Protein AF-A0A1I0Q965-F1 (afdb_monomer_lite)

Foldseek 3Di:
DDPPPPDPPPDDDDDDDDPVVVVVLCVVCPPHDPVVSVVVVVVVVCVVCVVVD

Secondary structure (DSSP, 8-state):
------------------HHHHHHHHHHHTTS-HHHHHHHHHHHHHHHHGGG-

Organism: NCBI:txid277988

Radius of gyration: 16.22 Å; chains: 1; bounding box: 39×34×40 Å

Structure (mmCIF, N/CA/C/O backbone):
data_AF-A0A1I0Q965-F1
#
_entry.id   AF-A0A1I0Q965-F1
#
loop_
_atom_site.group_PDB
_atom_site.id
_atom_site.type_symbol
_atom_site.label_atom_id
_atom_site.label_alt_id
_atom_site.label_comp_id
_atom_site.label_asym_id
_atom_site.label_entity_id
_atom_site.label_seq_id
_atom_site.pdbx_PDB_ins_code
_atom_site.Cartn_x
_atom_site.Cartn_y
_atom_site.Cartn_z
_atom_site.occupancy
_atom_site.B_iso_or_equiv
_atom_site.auth_seq_id
_atom_site.auth_comp_id
_atom_site.auth_asym_id
_atom_site.auth_atom_id
_atom_site.pdbx_PDB_model_num
ATOM 1 N N . MET A 1 1 ? -26.358 -9.357 32.825 1.00 46.94 1 MET A N 1
ATOM 2 C CA . MET A 1 1 ? -26.063 -9.695 31.413 1.00 46.94 1 MET A CA 1
ATOM 3 C C . MET A 1 1 ? -24.989 -8.741 30.905 1.00 46.94 1 MET A C 1
ATOM 5 O O . MET A 1 1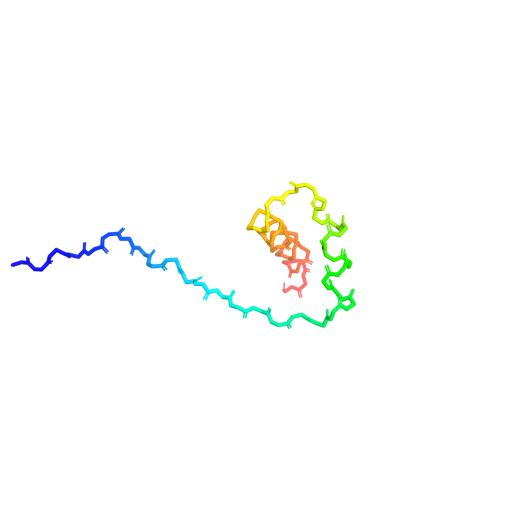 ? -25.285 -7.554 30.795 1.00 46.94 1 MET A O 1
ATOM 9 N N . PRO A 1 2 ? -23.741 -9.175 30.673 1.00 47.34 2 PRO A N 1
ATOM 10 C CA . PRO A 1 2 ? -22.729 -8.277 30.141 1.00 47.34 2 PRO A CA 1
ATOM 11 C C . PRO A 1 2 ? -22.993 -8.092 28.643 1.00 47.34 2 PRO A C 1
ATOM 13 O O . PRO A 1 2 ? -23.071 -9.058 27.888 1.00 47.34 2 PRO A O 1
ATOM 16 N N . ARG A 1 3 ? -23.195 -6.841 28.220 1.00 55.38 3 ARG A N 1
ATOM 17 C CA . ARG A 1 3 ? -23.358 -6.469 26.810 1.00 55.38 3 ARG A CA 1
ATOM 18 C C . ARG A 1 3 ? -22.063 -6.816 26.067 1.00 55.38 3 ARG A C 1
ATOM 20 O O . ARG A 1 3 ? -21.080 -6.089 26.177 1.00 55.38 3 ARG A O 1
ATOM 27 N N . THR A 1 4 ? -22.059 -7.915 25.316 1.00 57.62 4 THR A N 1
ATOM 28 C CA . THR A 1 4 ? -21.024 -8.233 24.325 1.00 57.62 4 THR A CA 1
ATOM 29 C C . THR A 1 4 ? -20.919 -7.064 23.351 1.00 57.62 4 THR A C 1
ATOM 31 O O . THR A 1 4 ? -21.834 -6.818 22.563 1.00 57.62 4 THR A O 1
ATOM 34 N N . ARG A 1 5 ? -19.829 -6.291 23.440 1.00 56.97 5 ARG A N 1
ATOM 35 C CA . ARG A 1 5 ? -19.528 -5.212 22.495 1.00 56.97 5 ARG A CA 1
ATOM 36 C C . ARG A 1 5 ? -19.371 -5.840 21.105 1.00 56.97 5 ARG A C 1
ATOM 38 O O . ARG A 1 5 ? -18.377 -6.494 20.830 1.00 56.97 5 ARG A O 1
ATOM 45 N N . LYS A 1 6 ? -20.380 -5.642 20.252 1.00 55.94 6 LYS A N 1
ATOM 46 C CA . LYS A 1 6 ? -20.522 -6.138 18.867 1.00 55.94 6 LYS A CA 1
ATOM 47 C C . LYS A 1 6 ? -19.532 -5.536 17.854 1.00 55.94 6 LYS A C 1
ATOM 49 O O . LYS A 1 6 ? -19.772 -5.600 16.655 1.00 55.94 6 LYS A O 1
ATOM 54 N N . TYR A 1 7 ? -18.428 -4.959 18.308 1.00 56.16 7 TYR A N 1
ATOM 55 C CA . TYR A 1 7 ? -17.416 -4.404 17.421 1.00 56.16 7 TYR A CA 1
ATOM 56 C C . TYR A 1 7 ? -16.175 -5.265 17.571 1.00 56.16 7 TYR A C 1
ATOM 58 O O . TYR A 1 7 ? -15.451 -5.141 18.558 1.00 56.16 7 TYR A O 1
ATOM 66 N N . ASN A 1 8 ? -15.975 -6.173 16.611 1.00 56.66 8 ASN A N 1
ATOM 67 C CA . ASN A 1 8 ? -14.677 -6.799 16.391 1.00 56.66 8 ASN A CA 1
ATOM 68 C C . ASN A 1 8 ? -13.653 -5.667 16.378 1.00 56.66 8 ASN A C 1
ATOM 70 O O . ASN A 1 8 ? -13.718 -4.788 15.520 1.00 56.66 8 ASN A O 1
ATOM 74 N N . ALA A 1 9 ? -12.787 -5.627 17.390 1.00 57.19 9 ALA A N 1
ATOM 75 C CA . ALA A 1 9 ? -11.766 -4.603 17.480 1.00 57.19 9 ALA A CA 1
ATOM 76 C C . ALA A 1 9 ? -10.968 -4.638 16.175 1.00 57.19 9 ALA A C 1
ATOM 78 O O . ALA A 1 9 ? -10.438 -5.689 15.810 1.00 57.19 9 ALA A O 1
ATOM 79 N N . VAL A 1 10 ? -10.932 -3.512 15.459 1.00 61.84 10 VAL A N 1
ATOM 80 C CA . VAL A 1 10 ? -10.083 -3.358 14.278 1.00 61.84 10 VAL A CA 1
ATOM 81 C C . VAL A 1 10 ? -8.656 -3.595 14.760 1.00 61.84 10 VAL A C 1
ATOM 83 O O . VAL A 1 10 ? -8.092 -2.763 15.472 1.00 61.84 10 VAL A O 1
ATOM 86 N N . ARG A 1 11 ? -8.107 -4.777 14.459 1.00 64.12 11 ARG A N 1
ATOM 87 C CA . ARG A 1 11 ? -6.727 -5.115 14.799 1.00 64.12 11 ARG A CA 1
ATOM 88 C C . ARG A 1 11 ? -5.842 -4.218 13.949 1.00 64.12 11 ARG A C 1
ATOM 90 O O . ARG A 1 11 ? -5.782 -4.380 12.735 1.00 64.12 11 ARG A O 1
ATOM 97 N N . ARG A 1 12 ? -5.216 -3.234 14.588 1.00 66.88 12 ARG A N 1
ATOM 98 C CA . ARG A 1 12 ? -4.189 -2.416 13.950 1.00 66.88 12 ARG A CA 1
ATOM 99 C C . ARG A 1 12 ? -2.944 -3.278 13.818 1.00 66.88 12 ARG A C 1
ATOM 101 O O . ARG A 1 12 ? -2.524 -3.890 14.797 1.00 66.88 12 ARG A O 1
ATOM 108 N N . VAL A 1 13 ? -2.410 -3.353 12.609 1.00 70.12 13 VAL A N 1
ATOM 109 C CA . VAL A 1 13 ? -1.138 -4.014 12.335 1.00 70.12 13 VAL A CA 1
ATOM 110 C C . VAL A 1 13 ? -0.163 -2.920 11.943 1.00 70.12 13 VAL A C 1
ATOM 112 O O . VAL A 1 13 ? -0.442 -2.141 11.034 1.00 70.12 13 VAL A O 1
ATOM 115 N N . GLU A 1 14 ? 0.935 -2.825 12.681 1.00 72.25 14 GLU A N 1
ATOM 116 C CA . GLU A 1 14 ? 2.022 -1.899 12.391 1.00 72.25 14 GLU A CA 1
ATOM 117 C C . GLU A 1 14 ? 3.085 -2.651 11.595 1.00 72.25 14 GLU A C 1
ATOM 119 O O . GLU A 1 14 ? 3.501 -3.745 11.978 1.00 72.25 14 GLU A O 1
ATOM 124 N N . PHE A 1 15 ? 3.505 -2.071 10.476 1.00 71.56 15 PHE A N 1
ATOM 125 C CA . PHE A 1 15 ? 4.564 -2.614 9.638 1.00 71.56 15 PHE A CA 1
ATOM 126 C C . PHE A 1 15 ? 5.688 -1.591 9.555 1.00 71.56 15 PHE A C 1
ATOM 128 O O . PHE A 1 15 ? 5.451 -0.422 9.250 1.00 71.56 15 PHE A O 1
ATOM 135 N N . LEU A 1 16 ? 6.911 -2.040 9.826 1.00 77.00 16 LEU A N 1
ATOM 136 C CA . LEU A 1 16 ? 8.110 -1.244 9.606 1.00 77.00 16 LEU A CA 1
ATOM 137 C C . LEU A 1 16 ? 8.637 -1.570 8.215 1.00 77.00 16 LEU A C 1
ATOM 139 O O . LEU A 1 16 ? 9.121 -2.674 7.968 1.00 77.00 16 LEU A O 1
ATOM 143 N N . LEU A 1 17 ? 8.505 -0.608 7.309 1.00 77.75 17 LEU A N 1
ATOM 144 C CA . LEU A 1 17 ? 9.059 -0.691 5.966 1.00 77.75 17 LEU A CA 1
ATOM 145 C C . LEU A 1 17 ? 10.409 0.035 5.924 1.00 77.75 17 LEU A C 1
ATOM 147 O O . LEU A 1 17 ? 10.543 1.101 6.533 1.00 77.75 17 LEU A O 1
ATOM 151 N N . PRO A 1 18 ? 11.403 -0.506 5.199 1.00 84.62 18 PRO A N 1
ATOM 152 C CA . PRO A 1 18 ? 12.602 0.244 4.855 1.00 84.62 18 PRO A CA 1
ATOM 153 C C . PRO A 1 18 ? 12.225 1.549 4.134 1.00 84.62 18 PRO A C 1
ATOM 155 O O . PRO A 1 18 ? 11.302 1.518 3.317 1.00 84.62 18 PRO A O 1
ATOM 158 N N . PRO A 1 19 ? 12.931 2.670 4.374 1.00 82.44 19 PRO A N 1
ATOM 159 C CA . PRO A 1 19 ? 12.574 3.975 3.805 1.00 82.44 19 PRO A CA 1
ATOM 160 C C . PRO A 1 19 ? 12.421 3.957 2.279 1.00 82.44 19 PRO A C 1
ATOM 162 O O . PRO A 1 19 ? 11.446 4.479 1.752 1.00 82.44 19 PRO A O 1
ATOM 165 N N . GLU A 1 20 ? 13.320 3.256 1.588 1.00 87.19 20 GLU A N 1
ATOM 166 C CA . GLU A 1 20 ? 13.316 3.089 0.126 1.00 87.19 20 GLU A CA 1
ATOM 167 C C . GLU A 1 20 ? 12.005 2.472 -0.389 1.00 87.19 20 GLU A C 1
ATOM 169 O O . GLU A 1 20 ? 11.489 2.845 -1.437 1.00 87.19 20 GLU A O 1
ATOM 174 N N . LYS A 1 21 ? 11.419 1.546 0.379 1.00 84.69 21 LYS A N 1
ATOM 175 C CA . LYS A 1 21 ? 10.161 0.880 0.021 1.00 84.69 21 LYS A CA 1
ATOM 176 C C . LYS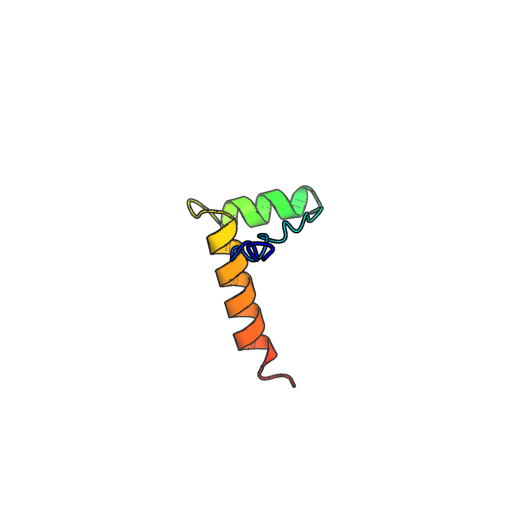 A 1 21 ? 8.937 1.716 0.350 1.00 84.69 21 LYS A C 1
ATOM 178 O O . LYS A 1 21 ? 7.899 1.529 -0.274 1.00 84.69 21 LYS A O 1
ATOM 183 N N . VAL A 1 22 ? 9.048 2.646 1.294 1.00 84.69 22 VAL A N 1
ATOM 184 C CA . VAL A 1 22 ? 7.960 3.579 1.598 1.00 84.69 22 VAL A CA 1
ATOM 185 C C . VAL A 1 22 ? 7.728 4.523 0.423 1.00 84.69 22 VAL A C 1
ATOM 187 O O . VAL A 1 22 ? 6.577 4.727 0.051 1.00 84.69 22 VAL A O 1
ATOM 190 N N . GLU A 1 23 ? 8.794 5.045 -0.189 1.00 87.56 23 GLU A N 1
ATOM 191 C CA . GLU A 1 23 ? 8.690 5.927 -1.360 1.00 87.56 23 GLU A CA 1
ATOM 192 C C . GLU A 1 23 ? 8.068 5.199 -2.556 1.00 87.56 23 GLU A C 1
ATOM 194 O O . GLU A 1 23 ? 7.062 5.664 -3.092 1.00 87.56 23 GLU A O 1
ATOM 199 N N . GLU A 1 24 ? 8.574 4.005 -2.893 1.00 89.06 24 GLU A N 1
ATOM 200 C CA . GLU A 1 24 ? 7.996 3.157 -3.949 1.00 89.06 24 GLU A CA 1
ATOM 201 C C . GLU A 1 24 ? 6.494 2.892 -3.71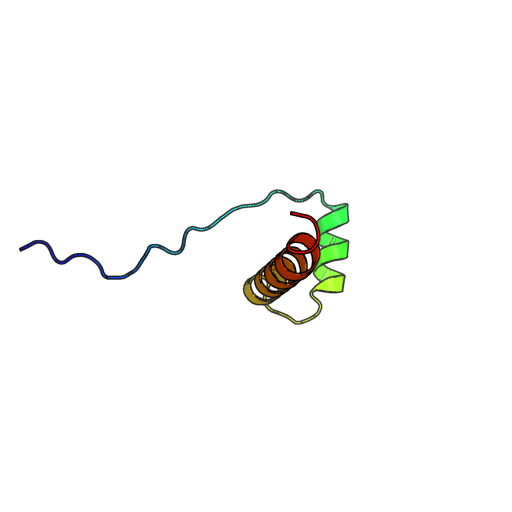5 1.00 89.06 24 GLU A C 1
ATOM 203 O O . GLU A 1 24 ? 5.687 2.928 -4.647 1.00 89.06 24 GLU A O 1
ATOM 208 N N . MET A 1 25 ? 6.091 2.637 -2.464 1.00 87.75 25 MET A N 1
ATOM 209 C CA . MET A 1 25 ? 4.691 2.371 -2.129 1.00 87.75 25 MET A CA 1
ATOM 210 C C . MET A 1 25 ? 3.816 3.628 -2.130 1.00 87.75 25 MET A C 1
ATOM 212 O O . MET A 1 25 ? 2.655 3.533 -2.520 1.00 87.75 25 MET A O 1
ATOM 216 N N . GLU A 1 26 ? 4.324 4.792 -1.718 1.00 87.81 26 GLU A N 1
ATOM 217 C CA . GLU A 1 26 ? 3.583 6.058 -1.812 1.00 87.81 26 GLU A CA 1
ATOM 218 C C . GLU A 1 26 ? 3.354 6.457 -3.279 1.00 87.81 26 GLU A C 1
ATOM 220 O O . GLU A 1 26 ? 2.241 6.853 -3.637 1.00 87.81 26 GLU A O 1
ATOM 225 N N . GLU A 1 27 ? 4.348 6.268 -4.153 1.00 91.31 27 GLU A N 1
ATOM 226 C CA . GLU A 1 27 ? 4.187 6.475 -5.597 1.00 91.31 27 GLU A CA 1
ATOM 227 C C . GLU A 1 27 ? 3.153 5.513 -6.199 1.00 91.31 27 GLU A C 1
ATOM 229 O O . GLU A 1 27 ? 2.245 5.947 -6.914 1.00 91.31 27 GLU A O 1
ATOM 234 N N . ALA A 1 28 ? 3.233 4.220 -5.863 1.00 89.00 28 ALA A N 1
ATOM 235 C CA . ALA A 1 28 ? 2.293 3.204 -6.340 1.00 89.00 28 ALA A CA 1
ATOM 236 C C . ALA A 1 28 ? 0.860 3.415 -5.814 1.00 89.00 28 ALA A C 1
ATOM 238 O O . ALA A 1 28 ? -0.113 3.205 -6.543 1.00 89.00 28 ALA A O 1
ATOM 239 N N . LYS A 1 29 ? 0.712 3.856 -4.557 1.00 91.69 29 LYS A N 1
ATOM 240 C CA . LYS A 1 29 ? -0.580 4.209 -3.951 1.00 91.69 29 LYS A CA 1
ATOM 241 C C . LYS A 1 29 ? -1.198 5.428 -4.633 1.00 91.69 29 LYS A C 1
ATOM 243 O O . LYS A 1 29 ? -2.423 5.510 -4.793 1.00 91.69 29 LYS A O 1
ATOM 248 N N . GLY A 1 30 ? -0.368 6.407 -4.991 1.00 91.31 30 GLY A N 1
ATOM 249 C CA . GLY A 1 30 ? -0.800 7.686 -5.533 1.00 91.31 30 GLY A CA 1
ATOM 250 C C . GLY A 1 30 ? -1.770 8.398 -4.584 1.00 91.31 30 GLY A C 1
ATOM 251 O O . GLY A 1 30 ? -1.430 8.754 -3.459 1.00 91.31 30 GLY A O 1
ATOM 252 N N . ARG A 1 31 ? -3.014 8.616 -5.032 1.00 91.94 31 ARG A N 1
ATOM 253 C CA . ARG A 1 31 ? -4.045 9.348 -4.265 1.00 91.94 31 ARG A CA 1
ATOM 254 C C . ARG A 1 31 ? -4.953 8.459 -3.404 1.00 91.94 31 ARG A C 1
ATOM 256 O O . ARG A 1 31 ? -5.866 8.987 -2.772 1.00 91.94 31 ARG A O 1
ATOM 263 N N . LYS A 1 32 ? -4.759 7.136 -3.403 1.00 88.88 32 LYS A N 1
ATOM 264 C CA . LYS A 1 32 ? -5.631 6.196 -2.677 1.00 88.88 32 LYS A CA 1
ATOM 265 C C . LYS A 1 32 ? -5.402 6.250 -1.166 1.00 88.88 32 LYS A C 1
ATOM 267 O O . LYS A 1 32 ? -4.330 6.626 -0.701 1.00 88.88 32 LYS A O 1
ATOM 272 N N . ALA A 1 33 ? -6.387 5.832 -0.373 1.00 89.44 33 ALA A N 1
ATOM 273 C CA . ALA A 1 33 ? -6.162 5.619 1.055 1.00 89.44 33 ALA A CA 1
ATOM 274 C C . ALA A 1 33 ? -5.283 4.374 1.277 1.00 89.44 33 ALA A C 1
ATOM 276 O O . ALA A 1 33 ? -5.439 3.367 0.589 1.00 89.44 33 ALA A O 1
ATOM 277 N N . TRP A 1 34 ? -4.396 4.402 2.278 1.00 85.50 34 TRP A N 1
ATOM 278 C CA . TRP A 1 34 ? -3.514 3.266 2.595 1.00 85.50 34 TRP A CA 1
ATOM 279 C C . TRP A 1 34 ? -4.280 1.962 2.842 1.00 85.50 34 TRP A C 1
ATOM 281 O O . TRP A 1 34 ? -3.857 0.908 2.384 1.00 85.50 34 TRP A O 1
ATOM 291 N N . GLY A 1 35 ? -5.427 2.030 3.523 1.00 85.50 35 GLY A N 1
ATOM 292 C CA . GLY A 1 35 ? -6.256 0.850 3.772 1.00 85.50 35 GLY A CA 1
ATOM 293 C C . GLY A 1 35 ? -6.775 0.198 2.488 1.00 85.50 35 GLY A C 1
ATOM 294 O O . GLY A 1 35 ? -6.726 -1.022 2.374 1.00 85.50 35 GLY A O 1
ATOM 295 N N . GLU A 1 36 ? -7.218 1.001 1.516 1.00 88.12 36 GLU A N 1
ATOM 296 C CA . GLU A 1 36 ? -7.689 0.504 0.215 1.00 88.12 36 GLU A CA 1
ATOM 297 C C . GLU A 1 36 ? -6.538 -0.093 -0.591 1.00 88.12 36 GLU A C 1
ATOM 299 O O . GLU A 1 36 ? -6.652 -1.201 -1.100 1.00 88.12 36 GLU A O 1
ATOM 304 N N . PHE A 1 37 ? -5.399 0.598 -0.638 1.00 90.88 37 PHE A N 1
ATOM 305 C CA . PHE A 1 37 ? -4.222 0.130 -1.364 1.00 90.88 37 PHE A CA 1
ATOM 306 C C . PHE A 1 37 ? -3.683 -1.202 -0.827 1.00 90.88 37 PHE A C 1
ATOM 308 O O . PHE A 1 37 ? -3.420 -2.120 -1.599 1.00 90.88 37 PHE A O 1
ATOM 315 N N . ILE A 1 38 ? -3.563 -1.344 0.497 1.00 88.44 38 ILE A N 1
ATOM 316 C CA . ILE A 1 38 ? -3.117 -2.601 1.112 1.00 88.44 38 ILE A CA 1
ATOM 317 C C . ILE A 1 38 ? -4.139 -3.720 0.886 1.00 88.44 38 ILE A C 1
ATOM 319 O O . ILE A 1 38 ? -3.748 -4.8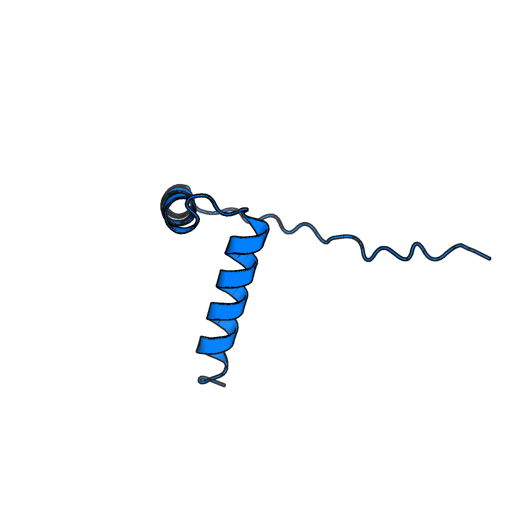69 0.684 1.00 88.44 38 ILE A O 1
ATOM 323 N N . TRP A 1 39 ? -5.436 -3.404 0.894 1.00 88.31 39 TRP A N 1
ATOM 324 C CA . TRP A 1 39 ? -6.475 -4.386 0.595 1.00 88.31 39 TRP A CA 1
ATOM 325 C C . TRP A 1 39 ? -6.400 -4.882 -0.853 1.00 88.31 39 TRP A C 1
ATOM 327 O O . TRP A 1 39 ? -6.396 -6.090 -1.078 1.00 88.31 39 TRP A O 1
ATOM 337 N N . GLU A 1 40 ? -6.263 -3.976 -1.823 1.00 89.81 40 GLU A N 1
ATOM 338 C CA . GLU A 1 40 ? -6.064 -4.326 -3.235 1.00 89.81 40 GLU A CA 1
ATOM 339 C C . GLU A 1 40 ? -4.791 -5.157 -3.437 1.00 89.81 40 GLU A C 1
ATOM 341 O O . GLU A 1 40 ? -4.817 -6.168 -4.136 1.00 89.81 40 GLU A O 1
ATOM 346 N N . LEU A 1 41 ? -3.687 -4.780 -2.783 1.00 89.00 41 LEU A N 1
ATOM 347 C CA . LEU A 1 41 ? -2.429 -5.527 -2.838 1.00 89.00 41 LEU A CA 1
ATOM 348 C C . LEU A 1 41 ? -2.594 -6.948 -2.281 1.00 89.00 41 LEU A C 1
ATOM 350 O O . LEU A 1 41 ? -2.069 -7.909 -2.844 1.00 89.00 41 LEU A O 1
ATOM 354 N N . TRP A 1 42 ? -3.350 -7.094 -1.192 1.00 88.00 42 TRP A N 1
ATOM 355 C CA . TRP A 1 42 ? -3.682 -8.393 -0.613 1.00 88.00 42 TRP A CA 1
ATOM 356 C C . TRP A 1 42 ? -4.572 -9.234 -1.536 1.00 88.00 42 TRP A C 1
ATOM 358 O O . TRP A 1 42 ? -4.362 -10.440 -1.669 1.00 88.00 42 TRP A O 1
ATOM 368 N N . GLU A 1 43 ? -5.565 -8.629 -2.188 1.00 89.75 43 GLU A N 1
ATOM 369 C CA . GLU A 1 43 ? -6.406 -9.311 -3.175 1.00 89.75 43 GLU A CA 1
ATOM 370 C C . GLU A 1 43 ? -5.614 -9.763 -4.399 1.00 89.75 43 GLU A C 1
ATOM 372 O O . GLU A 1 43 ? -5.735 -10.925 -4.792 1.00 89.75 43 GLU A O 1
ATOM 377 N N . PHE A 1 44 ? -4.753 -8.894 -4.927 1.00 89.00 44 PHE A N 1
ATOM 378 C CA . PHE A 1 44 ? -3.812 -9.222 -5.991 1.00 89.00 44 PHE A CA 1
ATOM 379 C C . PHE A 1 44 ? -2.922 -10.403 -5.590 1.00 89.00 44 PHE A C 1
ATOM 381 O O . PHE A 1 44 ? -2.855 -11.406 -6.298 1.00 89.00 44 PHE A O 1
ATOM 388 N N . TRP A 1 45 ? -2.294 -10.332 -4.412 1.00 88.06 45 TRP A N 1
ATOM 389 C CA . TRP A 1 45 ? -1.434 -11.403 -3.917 1.00 88.06 45 TRP A CA 1
ATOM 390 C C . TRP A 1 45 ? -2.183 -12.735 -3.803 1.00 88.06 45 TRP A C 1
ATOM 392 O O . TRP A 1 45 ? -1.678 -13.752 -4.277 1.00 88.06 45 TRP A O 1
ATOM 402 N N . LYS A 1 46 ? -3.401 -12.743 -3.242 1.00 87.19 46 LYS A N 1
ATOM 403 C CA . LYS A 1 46 ? -4.233 -13.955 -3.164 1.00 87.19 46 LYS A CA 1
ATOM 404 C C . LYS A 1 46 ? -4.536 -14.524 -4.547 1.00 87.19 46 LYS A C 1
ATOM 406 O O . LYS A 1 46 ? -4.376 -15.723 -4.736 1.00 87.19 46 LYS A O 1
ATOM 411 N N . ALA A 1 47 ? -4.970 -13.690 -5.491 1.00 87.19 47 ALA A N 1
ATOM 412 C CA . ALA A 1 47 ? -5.338 -14.138 -6.833 1.00 87.19 47 ALA A CA 1
ATOM 413 C C . ALA A 1 47 ? -4.156 -14.804 -7.557 1.00 87.19 47 ALA A C 1
ATOM 415 O O . ALA A 1 47 ? -4.332 -15.843 -8.180 1.00 87.19 47 ALA A O 1
ATOM 416 N N . HIS A 1 48 ? -2.948 -14.257 -7.402 1.00 80.81 48 HIS A N 1
ATOM 417 C CA . HIS A 1 48 ? -1.744 -14.769 -8.058 1.00 80.81 48 HIS A CA 1
ATOM 418 C C . HIS A 1 48 ? -1.031 -15.908 -7.311 1.00 80.81 48 HIS A C 1
ATOM 420 O O . HIS A 1 48 ? -0.216 -16.597 -7.916 1.00 80.81 48 HIS A O 1
ATOM 426 N N . ASN A 1 49 ? -1.314 -16.124 -6.021 1.00 72.69 49 ASN A N 1
ATOM 427 C CA . ASN A 1 49 ? -0.734 -17.231 -5.242 1.00 72.69 49 ASN A CA 1
ATOM 428 C C . ASN A 1 49 ? -1.702 -18.406 -5.025 1.00 72.69 49 ASN A C 1
ATOM 430 O O . ASN A 1 49 ? -1.298 -19.449 -4.517 1.00 72.69 49 ASN A O 1
ATOM 434 N N . LEU A 1 50 ? -2.971 -18.266 -5.420 1.00 58.06 50 LEU A N 1
ATOM 435 C CA . LEU A 1 50 ? -3.925 -19.379 -5.481 1.00 58.06 50 LEU A CA 1
ATOM 436 C C . LEU A 1 50 ? -3.611 -20.354 -6.627 1.00 58.06 50 LEU A C 1
ATOM 438 O O . LEU A 1 50 ? -3.976 -21.518 -6.531 1.00 58.06 50 LEU A O 1
ATOM 442 N N . GLU A 1 51 ? -2.915 -19.908 -7.676 1.00 53.44 51 GLU A N 1
ATOM 443 C CA . GLU A 1 51 ? -2.489 -20.765 -8.794 1.00 53.44 51 GLU A CA 1
ATOM 444 C C . GLU A 1 51 ? -1.236 -21.608 -8.480 1.00 53.44 51 GLU A C 1
ATOM 446 O O . GLU A 1 51 ? -0.866 -22.479 -9.265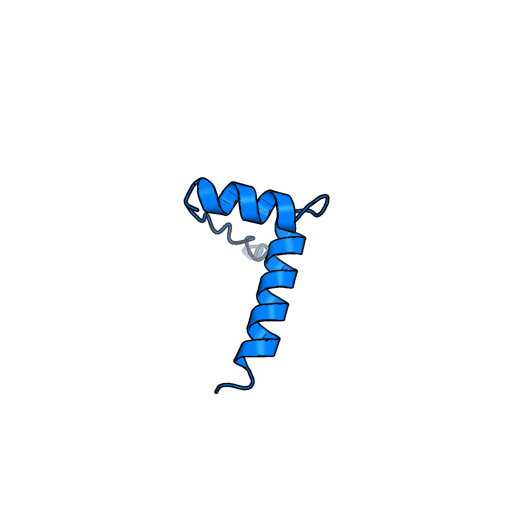 1.00 53.44 51 GLU A O 1
ATOM 451 N N . THR A 1 52 ? -0.582 -21.373 -7.339 1.00 51.72 52 THR A N 1
ATOM 452 C CA . THR A 1 52 ? 0.683 -22.020 -6.944 1.00 51.72 52 THR A CA 1
ATOM 453 C C . THR A 1 52 ? 0.570 -22.969 -5.744 1.00 51.72 52 THR A C 1
ATOM 455 O O . THR A 1 52 ? 1.602 -23.459 -5.283 1.00 51.72 52 THR A O 1
ATOM 458 N N . SER A 1 53 ? -0.642 -23.245 -5.239 1.00 45.50 53 SER A N 1
ATOM 459 C CA . SER A 1 53 ? -0.894 -24.249 -4.182 1.00 45.50 53 SER A CA 1
ATOM 460 C C . SER A 1 53 ? -1.507 -25.537 -4.716 1.00 45.50 53 SER A C 1
ATOM 462 O O . SER A 1 53 ? -2.434 -25.446 -5.549 1.00 45.50 53 SER A O 1
#

pLDDT: mean 76.57, std 14.89, range [45.5, 91.94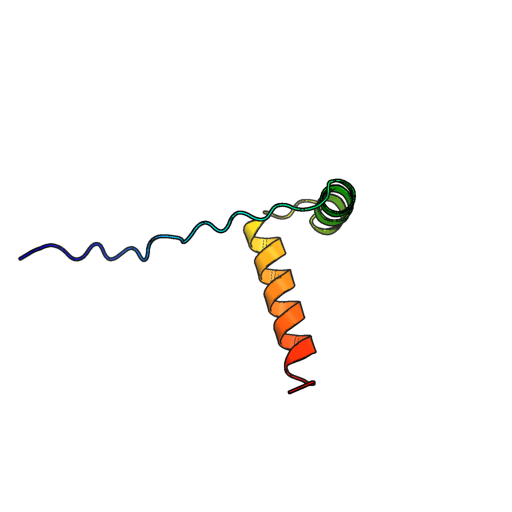]

Sequence (53 aa):
MPRTRKYNAVRRVEFLLPPEKVEEMEEAKGRKAWGEFIWELWEFWKAHNLETS